Protein AF-A0A370WW74-F1 (afdb_monomer_lite)

Sequence (79 aa):
MLLDPGEINQQLQTHQDSELGDTLEALGTPYIEMQDDSEAALETAPAAGHAPLATIVTNGDLNTSYRIALGIALRQLLH

Foldseek 3Di:
DEDECDVVLVV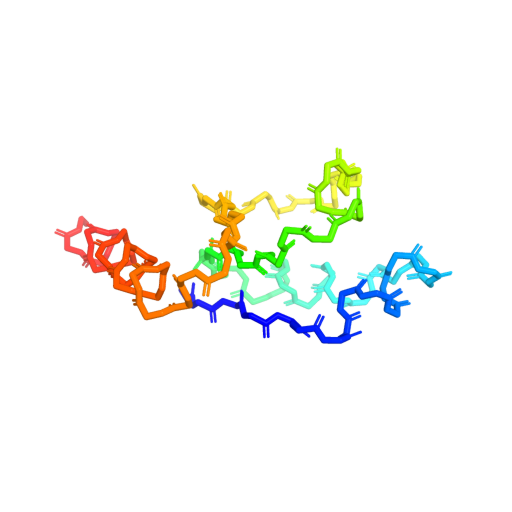CVVPVDVPVLVVCVVVVDAYEYEAEPDPSVPPPDPDSPDDHPYYHYDPPCPVVSVVVRVVVVVVVVVD

Organism: NCBI:txid1927960

pLDDT: mean 72.72, std 12.74, range [49.09, 91.44]

InterPro domains:
  IPR036441 Dehydroquinase, class II superfamily [G3DSA:3.40.50.9100] (1-79)

Secondary structure (DSSP, 8-state):
-EE--THHHHHHHHTT-HHHHHHHHHHT---EEEEESSGGGGS-----S---SEEEEE-S-HHHHHHHHHHHHHHHHT-

Structure (mmCIF, N/CA/C/O backbone):
data_AF-A0A370WW74-F1
#
_entry.id   AF-A0A370WW74-F1
#
loop_
_atom_site.group_PDB
_atom_site.id
_atom_site.type_symbol
_atom_site.label_atom_id
_atom_site.label_alt_id
_atom_site.label_comp_id
_atom_site.label_asym_id
_atom_site.label_entity_id
_atom_site.label_seq_id
_atom_site.pdbx_PDB_ins_code
_atom_site.Cartn_x
_atom_site.Cartn_y
_atom_site.Cartn_z
_atom_site.occupancy
_atom_site.B_iso_or_equiv
_atom_site.auth_seq_id
_atom_site.auth_comp_id
_atom_site.auth_asym_id
_atom_site.auth_atom_id
_atom_site.pdbx_PDB_model_num
ATOM 1 N N . MET A 1 1 ? -5.114 -0.977 2.848 1.00 80.19 1 MET A N 1
ATOM 2 C CA . MET A 1 1 ? -4.796 0.244 2.067 1.00 80.19 1 MET A CA 1
ATOM 3 C C . MET A 1 1 ? -3.577 -0.028 1.188 1.00 80.19 1 MET A C 1
ATOM 5 O O . MET A 1 1 ? -2.788 -0.888 1.556 1.00 80.19 1 MET A O 1
ATOM 9 N N . LEU A 1 2 ? -3.441 0.633 0.035 1.00 76.31 2 LEU A N 1
ATOM 10 C CA . LEU A 1 2 ? -2.226 0.576 -0.788 1.00 76.31 2 LEU A CA 1
ATOM 11 C C . LEU A 1 2 ? -1.509 1.924 -0.701 1.00 76.31 2 LEU A C 1
ATOM 13 O O . LEU A 1 2 ? -2.157 2.951 -0.897 1.00 76.31 2 LEU A O 1
ATOM 17 N N . LEU A 1 3 ? -0.216 1.903 -0.389 1.00 77.25 3 LEU 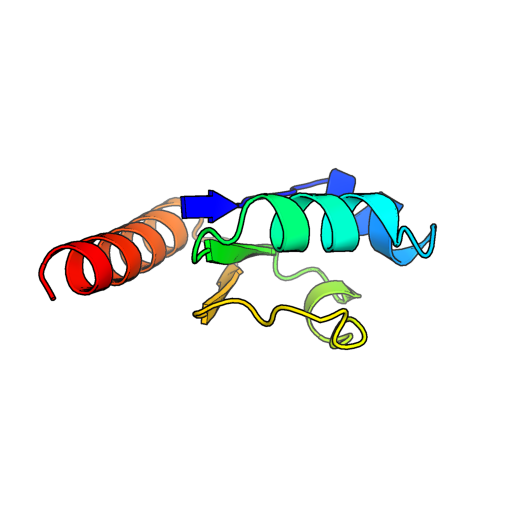A N 1
ATOM 18 C CA . LEU A 1 3 ? 0.632 3.086 -0.286 1.00 77.25 3 LEU A CA 1
ATOM 19 C C . LEU A 1 3 ? 1.751 2.991 -1.323 1.00 77.25 3 LEU A C 1
ATOM 21 O O . LEU A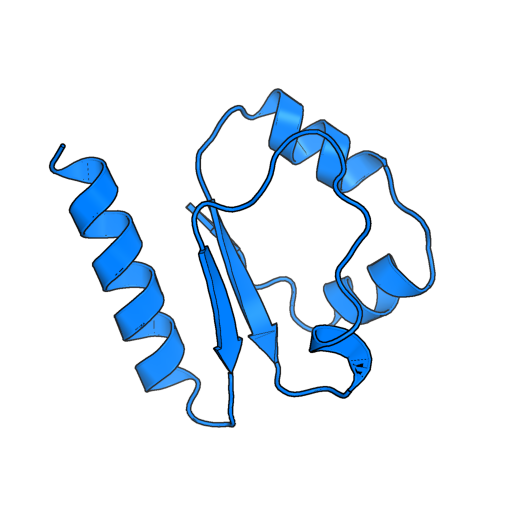 1 3 ? 2.577 2.085 -1.255 1.00 77.25 3 LEU A O 1
ATOM 25 N N . ASP A 1 4 ? 1.756 3.935 -2.261 1.00 76.38 4 ASP A N 1
ATOM 26 C CA . ASP A 1 4 ? 2.870 4.187 -3.177 1.00 76.38 4 ASP A CA 1
ATOM 27 C C . ASP A 1 4 ? 3.419 5.593 -2.879 1.00 76.38 4 ASP A C 1
ATOM 29 O O . ASP A 1 4 ? 2.852 6.589 -3.341 1.00 76.38 4 ASP A O 1
ATOM 33 N N . PRO A 1 5 ? 4.448 5.703 -2.022 1.00 64.75 5 PRO A N 1
ATOM 34 C CA . PRO A 1 5 ? 5.044 6.982 -1.658 1.00 64.75 5 PRO A CA 1
ATOM 35 C C . PRO A 1 5 ? 5.822 7.642 -2.810 1.00 64.75 5 PRO A C 1
ATOM 37 O O . PRO A 1 5 ? 6.107 8.837 -2.720 1.00 64.75 5 PRO A O 1
ATOM 40 N N . GLY A 1 6 ? 6.160 6.924 -3.890 1.00 71.19 6 GLY A N 1
ATOM 41 C CA . GLY A 1 6 ? 6.941 7.465 -5.007 1.00 71.19 6 GLY A CA 1
ATOM 42 C C . GLY A 1 6 ? 8.191 8.232 -4.547 1.00 71.19 6 GLY A C 1
ATOM 43 O O . GLY A 1 6 ? 8.972 7.751 -3.726 1.00 71.19 6 GLY A O 1
ATOM 44 N N . GLU A 1 7 ? 8.350 9.469 -5.029 1.00 62.97 7 GLU A N 1
ATOM 45 C CA . GLU A 1 7 ? 9.467 10.367 -4.679 1.00 62.97 7 GLU A CA 1
ATOM 46 C C . GLU A 1 7 ? 9.510 10.768 -3.195 1.00 62.97 7 GLU A C 1
ATOM 48 O O . GLU A 1 7 ? 10.569 11.132 -2.682 1.00 62.97 7 GLU A O 1
ATOM 53 N N . ILE A 1 8 ? 8.382 10.679 -2.479 1.00 64.12 8 ILE A N 1
ATOM 54 C CA . ILE A 1 8 ? 8.330 10.977 -1.043 1.00 64.12 8 ILE A CA 1
ATOM 55 C C . ILE A 1 8 ? 9.200 9.963 -0.287 1.00 64.12 8 ILE A C 1
ATOM 57 O O . ILE A 1 8 ? 9.862 10.339 0.672 1.00 64.12 8 ILE A O 1
ATOM 61 N N . ASN A 1 9 ? 9.319 8.717 -0.765 1.00 64.25 9 ASN A N 1
ATOM 62 C CA . ASN A 1 9 ? 10.175 7.708 -0.133 1.00 64.25 9 ASN A CA 1
ATOM 63 C C . ASN A 1 9 ? 11.657 8.123 -0.106 1.00 64.25 9 ASN A C 1
ATOM 65 O O . ASN A 1 9 ? 12.331 7.976 0.908 1.00 64.25 9 ASN A O 1
ATOM 69 N N . GLN A 1 10 ? 12.157 8.728 -1.188 1.00 60.16 10 GLN A N 1
ATOM 70 C CA . GLN A 1 10 ? 13.542 9.215 -1.251 1.00 60.16 10 GLN A CA 1
ATOM 71 C C . GLN A 1 10 ? 13.783 10.384 -0.276 1.00 60.16 10 GLN A C 1
ATOM 73 O O . GLN A 1 10 ? 14.860 10.520 0.312 1.00 60.16 10 GLN A O 1
ATOM 78 N N . GLN A 1 11 ? 12.764 11.220 -0.061 1.00 57.59 11 GLN A N 1
ATOM 79 C CA . GLN A 1 11 ? 12.816 12.322 0.904 1.00 57.59 11 GLN A CA 1
ATOM 80 C C . GLN A 1 11 ? 12.713 11.830 2.358 1.00 57.59 11 GLN A C 1
ATOM 82 O O . GLN A 1 11 ? 13.363 12.398 3.233 1.00 57.59 11 GLN A O 1
ATOM 87 N N . LEU A 1 12 ? 11.979 10.740 2.599 1.00 58.62 12 LEU A N 1
ATOM 88 C CA . LEU A 1 12 ? 11.819 10.082 3.906 1.00 58.62 12 LEU A CA 1
ATOM 89 C C . LEU A 1 12 ? 13.011 9.217 4.321 1.00 58.62 12 LEU A C 1
ATOM 91 O O . LEU A 1 12 ? 13.211 8.944 5.498 1.00 58.62 12 LEU A O 1
ATOM 95 N N . GLN A 1 13 ? 13.823 8.760 3.375 1.00 56.72 13 GLN A N 1
ATOM 96 C CA . GLN A 1 13 ? 15.089 8.109 3.714 1.00 56.72 13 GLN A CA 1
ATOM 97 C C . GLN A 1 13 ? 16.153 9.127 4.136 1.00 56.72 13 GLN A C 1
ATOM 99 O O . GLN A 1 13 ? 17.027 8.825 4.947 1.00 56.72 13 GLN A O 1
ATOM 104 N N . THR A 1 14 ? 16.068 10.352 3.609 1.00 55.34 14 THR A N 1
ATOM 105 C CA . THR A 1 14 ? 16.982 11.453 3.948 1.00 55.34 14 THR A CA 1
ATOM 106 C C . THR A 1 14 ? 16.552 12.233 5.190 1.00 55.34 14 THR A C 1
ATOM 108 O O . THR A 1 14 ? 17.410 12.768 5.894 1.00 55.34 14 THR A O 1
ATOM 111 N N . HIS A 1 15 ? 15.257 12.256 5.499 1.00 51.03 15 HIS A N 1
ATOM 112 C CA . HIS A 1 15 ? 14.696 12.830 6.718 1.00 51.03 15 HIS A CA 1
ATOM 113 C C . HIS A 1 15 ? 14.097 11.691 7.537 1.00 51.03 15 HIS A C 1
ATOM 115 O O . HIS A 1 15 ? 13.118 11.101 7.111 1.00 51.03 15 HIS A O 1
ATOM 121 N N . GLN A 1 16 ? 14.699 11.351 8.685 1.00 54.78 16 GLN A N 1
ATOM 122 C CA . GLN A 1 16 ? 14.165 10.360 9.632 1.00 54.78 16 GLN A CA 1
ATOM 123 C C . GLN A 1 16 ? 12.786 10.804 10.148 1.00 54.78 16 GLN A C 1
ATOM 125 O O . GLN A 1 16 ? 12.671 11.339 11.250 1.00 54.78 16 GLN A O 1
ATOM 130 N N . ASP A 1 17 ? 11.743 10.623 9.350 1.00 55.00 17 ASP A N 1
ATOM 131 C CA . ASP A 1 17 ? 10.431 11.171 9.650 1.00 55.00 17 ASP A CA 1
ATOM 132 C C . ASP A 1 17 ? 9.581 10.142 10.379 1.00 55.00 17 ASP A C 1
ATOM 134 O O . ASP A 1 17 ? 8.867 9.318 9.804 1.00 55.00 17 ASP A O 1
ATOM 138 N N . SER A 1 18 ? 9.655 10.259 11.704 1.00 59.44 18 SER A N 1
ATOM 139 C CA . SER A 1 18 ? 8.731 9.652 12.658 1.00 59.44 18 SER A CA 1
ATOM 140 C C . SER A 1 18 ? 7.270 10.010 12.334 1.00 59.44 18 SER A C 1
ATOM 142 O O . SER A 1 18 ? 6.398 9.183 12.549 1.00 59.44 18 SER A O 1
ATOM 144 N N . GLU A 1 19 ? 6.979 11.172 11.723 1.00 67.12 19 GLU A N 1
ATOM 145 C CA . GLU A 1 19 ? 5.601 11.662 11.527 1.00 67.12 19 GLU A CA 1
ATOM 146 C C . GLU A 1 19 ? 4.720 10.791 10.615 1.00 67.12 19 GLU A C 1
ATOM 148 O O . GLU A 1 19 ? 3.529 10.621 10.897 1.00 67.12 19 GLU A O 1
ATOM 153 N N . LEU A 1 20 ? 5.255 10.221 9.527 1.00 69.44 20 LEU A N 1
ATOM 154 C CA . LEU A 1 20 ? 4.462 9.315 8.684 1.00 69.44 20 LEU A CA 1
ATOM 155 C C . LEU A 1 20 ? 4.260 7.962 9.358 1.00 69.44 20 LEU A C 1
ATOM 157 O O . LEU A 1 20 ? 3.156 7.424 9.292 1.00 69.44 20 LEU A O 1
ATOM 161 N N . GLY A 1 21 ? 5.289 7.446 10.034 1.00 69.56 21 GLY A N 1
ATOM 162 C CA . GLY A 1 21 ? 5.169 6.245 10.857 1.00 69.56 21 GLY A CA 1
ATOM 163 C C . GLY A 1 21 ? 4.098 6.419 11.934 1.00 69.56 21 GLY A C 1
ATOM 164 O O . GLY A 1 21 ? 3.170 5.619 12.009 1.00 69.56 21 GLY A O 1
ATOM 165 N N . ASP A 1 22 ? 4.155 7.529 12.669 1.00 72.38 22 ASP A N 1
ATOM 166 C CA . ASP A 1 22 ? 3.215 7.884 13.735 1.00 72.38 22 ASP A CA 1
ATOM 167 C C . ASP A 1 22 ? 1.787 8.077 13.193 1.00 72.38 22 ASP A C 1
ATOM 169 O O . ASP A 1 22 ? 0.809 7.681 13.829 1.00 72.38 22 ASP A O 1
ATOM 173 N N . THR A 1 23 ? 1.636 8.640 11.989 1.00 76.50 23 THR A N 1
ATOM 174 C CA . THR A 1 23 ? 0.322 8.801 11.345 1.00 76.50 23 THR A CA 1
ATOM 175 C C . THR A 1 23 ? -0.255 7.464 10.884 1.00 76.50 23 THR A C 1
ATOM 177 O O . THR A 1 23 ? -1.450 7.214 11.056 1.00 76.50 23 THR A O 1
ATOM 180 N N . LEU A 1 24 ? 0.571 6.589 10.303 1.00 73.94 24 LEU A N 1
ATOM 181 C CA . LEU A 1 24 ? 0.154 5.245 9.895 1.00 73.94 24 LEU A CA 1
ATOM 182 C C . LEU A 1 24 ? -0.195 4.379 11.110 1.00 73.94 24 LEU A C 1
ATOM 184 O O . LEU A 1 24 ? -1.184 3.645 11.071 1.00 73.94 24 LEU A O 1
ATOM 188 N N . GLU A 1 25 ? 0.555 4.523 12.201 1.00 74.50 25 GLU A N 1
ATOM 189 C CA . GLU A 1 25 ? 0.258 3.892 13.484 1.00 74.50 25 GLU A CA 1
ATOM 190 C C . GLU A 1 25 ? -1.066 4.411 14.065 1.00 74.50 25 GLU A C 1
ATOM 192 O O . GLU A 1 25 ? -1.933 3.613 14.425 1.00 74.50 25 GLU A O 1
ATOM 197 N N . ALA A 1 26 ? -1.289 5.729 14.067 1.00 78.75 26 ALA A N 1
ATOM 198 C CA . ALA A 1 26 ? -2.539 6.332 14.535 1.00 78.75 26 ALA A CA 1
ATOM 199 C C . ALA A 1 26 ? -3.760 5.937 13.683 1.00 78.75 26 ALA A C 1
ATOM 201 O O . ALA A 1 26 ? -4.872 5.827 14.204 1.00 78.75 26 ALA A O 1
ATOM 202 N N 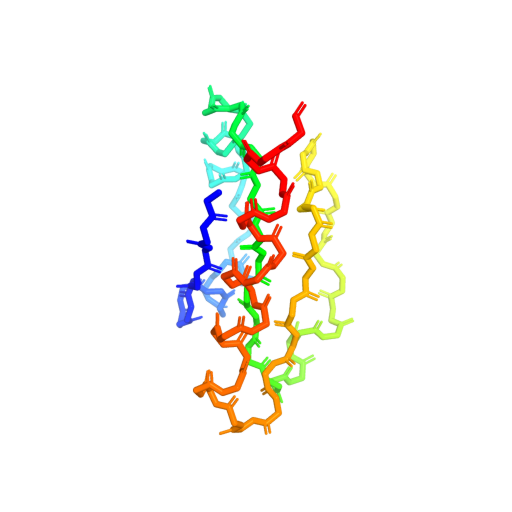. LEU A 1 27 ? -3.571 5.705 12.380 1.00 81.38 27 LEU A N 1
ATOM 203 C CA . LEU A 1 27 ? -4.616 5.206 11.483 1.00 81.38 27 LEU A CA 1
ATOM 204 C C . LEU A 1 27 ? -4.987 3.745 11.768 1.00 81.38 27 LEU A C 1
ATOM 206 O O . LEU A 1 27 ? -6.085 3.327 11.388 1.00 81.38 27 LEU A O 1
ATOM 210 N N . GLY A 1 28 ? -4.083 2.960 12.371 1.00 77.62 28 GLY A N 1
ATOM 211 C CA . GLY A 1 28 ? -4.290 1.548 12.718 1.00 77.62 28 GLY A CA 1
ATOM 212 C C . GLY A 1 28 ? -4.749 0.679 11.544 1.00 77.62 28 GLY A C 1
ATOM 213 O O . GLY A 1 28 ? -5.395 -0.352 11.736 1.00 77.62 28 GLY A O 1
ATOM 214 N N . THR A 1 29 ? -4.500 1.133 10.313 1.00 81.75 29 THR A N 1
ATOM 215 C CA . THR A 1 29 ? -5.062 0.535 9.106 1.00 81.75 29 THR A CA 1
ATOM 216 C C . THR A 1 29 ? -4.002 -0.330 8.437 1.00 81.75 29 THR A C 1
ATOM 218 O O . THR A 1 29 ? -2.945 0.186 8.069 1.00 81.75 29 THR A O 1
ATOM 221 N N . PRO A 1 30 ? -4.278 -1.622 8.192 1.00 83.69 30 PRO A N 1
ATOM 222 C CA . PRO A 1 30 ? -3.332 -2.484 7.507 1.00 83.69 30 PRO A CA 1
ATOM 223 C C . PRO A 1 30 ? -3.046 -1.968 6.095 1.00 83.69 30 PRO A C 1
ATOM 225 O O . PRO A 1 30 ? -3.962 -1.659 5.313 1.00 83.69 30 PRO A O 1
ATOM 228 N N . TYR A 1 31 ? -1.766 -1.914 5.744 1.00 83.62 31 TYR A N 1
ATOM 229 C CA . TYR A 1 31 ? -1.319 -1.381 4.467 1.00 83.62 31 TYR A CA 1
ATOM 230 C C . TYR A 1 31 ? -0.314 -2.290 3.764 1.00 83.62 31 TYR A C 1
ATOM 232 O O . TYR A 1 31 ? 0.340 -3.131 4.378 1.00 83.62 31 TYR A O 1
ATOM 240 N N . ILE A 1 32 ? -0.248 -2.128 2.447 1.00 85.88 32 ILE A N 1
ATOM 241 C CA . ILE A 1 32 ? 0.771 -2.707 1.577 1.00 85.88 32 ILE A CA 1
ATOM 242 C C . ILE A 1 32 ? 1.610 -1.547 1.076 1.00 85.88 32 ILE A C 1
ATOM 244 O O . ILE A 1 32 ? 1.058 -0.543 0.617 1.00 85.88 32 ILE A O 1
ATOM 248 N N . GLU A 1 33 ? 2.918 -1.697 1.180 1.00 84.31 33 GLU A N 1
ATOM 249 C CA . GLU A 1 33 ? 3.885 -0.712 0.729 1.00 84.31 33 GLU A CA 1
ATOM 250 C C . GLU A 1 33 ? 4.381 -1.075 -0.671 1.00 84.31 33 GLU A C 1
ATOM 252 O O . GLU A 1 33 ? 4.704 -2.234 -0.944 1.00 84.31 33 GLU A O 1
ATOM 257 N N . MET A 1 34 ? 4.436 -0.088 -1.560 1.00 84.00 34 MET A N 1
ATOM 258 C CA . MET A 1 34 ? 5.096 -0.195 -2.854 1.00 84.00 34 MET A CA 1
ATOM 259 C C . MET A 1 34 ? 6.383 0.616 -2.856 1.00 84.00 34 MET A C 1
ATOM 261 O O . MET A 1 34 ? 6.406 1.768 -2.438 1.00 84.00 34 MET A O 1
ATOM 265 N N . GLN A 1 35 ? 7.447 0.006 -3.353 1.00 80.50 35 GLN A N 1
ATOM 266 C CA . GLN A 1 35 ? 8.742 0.640 -3.541 1.00 80.50 35 GLN A CA 1
ATOM 267 C C . GLN A 1 35 ? 9.155 0.445 -4.999 1.00 80.50 35 GLN A C 1
ATOM 269 O O . GLN A 1 35 ? 8.833 -0.578 -5.605 1.00 80.50 35 GLN A O 1
ATOM 274 N N . ASP A 1 36 ? 9.821 1.431 -5.585 1.00 74.56 36 ASP A N 1
ATOM 275 C CA . ASP A 1 36 ? 10.477 1.262 -6.884 1.00 74.56 36 ASP A CA 1
ATOM 276 C C . ASP A 1 36 ? 11.813 0.526 -6.689 1.00 74.56 36 ASP A C 1
ATOM 278 O O . ASP A 1 36 ? 12.373 0.582 -5.595 1.00 74.56 36 ASP A O 1
ATOM 282 N N . ASP A 1 37 ? 12.332 -0.148 -7.717 1.00 67.50 37 ASP A N 1
ATOM 283 C CA . ASP A 1 37 ? 13.620 -0.876 -7.703 1.00 67.50 37 ASP A CA 1
ATOM 284 C C . ASP A 1 37 ? 14.836 0.077 -7.722 1.00 67.50 37 ASP A C 1
ATOM 286 O O . ASP A 1 37 ? 15.828 -0.103 -8.427 1.00 67.50 37 ASP A O 1
ATOM 290 N N . SER A 1 38 ? 14.733 1.158 -6.957 1.00 59.41 38 SER A N 1
ATOM 291 C CA . SER A 1 38 ? 15.834 2.046 -6.617 1.00 59.41 38 SER A CA 1
ATOM 292 C C . SER A 1 38 ? 16.710 1.341 -5.579 1.00 59.41 38 SER A C 1
ATOM 294 O O . SER A 1 38 ? 16.180 0.666 -4.701 1.00 59.41 38 SER A O 1
ATOM 296 N N . GLU A 1 39 ? 18.037 1.534 -5.591 1.00 54.78 39 GLU A N 1
ATOM 297 C CA . GLU A 1 39 ? 18.953 0.928 -4.591 1.00 54.78 39 GLU A CA 1
ATOM 298 C C . GLU A 1 39 ? 18.541 1.219 -3.126 1.00 54.78 39 GLU A C 1
ATOM 300 O O . GLU A 1 39 ? 18.843 0.451 -2.216 1.00 54.78 39 GLU A O 1
ATOM 305 N N . ALA A 1 40 ? 17.757 2.280 -2.934 1.00 54.97 40 ALA A N 1
ATOM 306 C CA . ALA A 1 40 ? 17.019 2.660 -1.734 1.00 54.97 40 ALA A CA 1
ATOM 307 C C . ALA A 1 40 ? 16.020 1.612 -1.186 1.00 54.97 40 ALA A C 1
ATOM 309 O O . ALA A 1 40 ? 15.783 1.586 0.018 1.00 54.97 40 ALA A O 1
ATOM 310 N N . ALA A 1 41 ? 15.408 0.767 -2.021 1.00 55.69 41 ALA A N 1
ATOM 311 C CA . ALA A 1 41 ? 14.385 -0.207 -1.612 1.00 55.69 41 ALA A CA 1
ATOM 312 C C . ALA A 1 41 ? 14.956 -1.411 -0.841 1.00 55.69 41 ALA A C 1
ATOM 314 O O . ALA A 1 41 ? 14.231 -2.137 -0.162 1.00 55.69 41 ALA A O 1
ATOM 315 N N . LEU A 1 42 ? 16.271 -1.631 -0.935 1.00 51.59 42 LEU A N 1
ATOM 316 C CA . LEU A 1 42 ? 16.976 -2.697 -0.220 1.00 51.59 42 LEU A CA 1
ATOM 317 C C . LEU A 1 42 ? 17.479 -2.257 1.159 1.00 51.59 42 LEU A C 1
ATOM 319 O O . LEU A 1 42 ? 17.824 -3.112 1.980 1.00 51.59 42 LEU A O 1
ATOM 323 N N . GLU A 1 43 ? 17.495 -0.952 1.443 1.00 54.31 43 GLU A N 1
ATOM 324 C CA . GLU A 1 43 ? 17.705 -0.463 2.799 1.00 54.31 43 GLU A CA 1
ATOM 325 C C . GLU A 1 43 ? 16.398 -0.641 3.571 1.00 54.31 43 GLU A C 1
ATOM 327 O O . GLU A 1 43 ? 15.484 0.176 3.504 1.00 54.31 43 GLU A O 1
ATOM 332 N N . THR A 1 44 ? 16.290 -1.767 4.282 1.00 54.44 44 THR A N 1
ATOM 333 C CA . THR A 1 44 ? 15.201 -2.037 5.227 1.00 54.44 44 THR A CA 1
ATOM 334 C C . THR A 1 44 ? 15.021 -0.832 6.141 1.00 54.44 44 THR A C 1
ATOM 336 O O . THR A 1 44 ? 15.841 -0.612 7.037 1.00 54.44 44 THR A O 1
ATOM 339 N N . ALA A 1 45 ? 13.955 -0.062 5.909 1.00 54.69 45 ALA A N 1
ATOM 340 C CA . ALA A 1 45 ? 13.587 1.041 6.775 1.00 54.69 45 ALA A CA 1
ATOM 341 C C . ALA A 1 45 ? 13.487 0.515 8.218 1.00 54.69 45 ALA A C 1
ATOM 343 O O . ALA A 1 45 ? 12.946 -0.578 8.441 1.00 54.69 45 ALA A O 1
ATOM 344 N N . PRO A 1 46 ? 14.045 1.237 9.206 1.00 49.09 46 PRO A N 1
ATOM 345 C CA . PRO A 1 46 ? 13.966 0.822 10.594 1.00 49.09 46 PRO A CA 1
ATOM 346 C C . PRO A 1 46 ? 12.493 0.684 10.967 1.00 49.09 46 PRO A C 1
ATOM 348 O O . PRO A 1 46 ? 11.696 1.579 10.702 1.00 49.09 46 PRO A O 1
ATOM 351 N N . ALA A 1 47 ? 12.145 -0.467 11.542 1.00 50.53 47 ALA A N 1
ATOM 352 C CA . ALA A 1 47 ? 10.791 -0.823 11.935 1.00 50.53 47 ALA A CA 1
ATOM 353 C C . ALA A 1 47 ? 10.230 0.187 12.952 1.00 50.53 47 ALA A C 1
ATOM 355 O O . ALA A 1 47 ? 10.327 -0.008 14.163 1.00 50.53 47 ALA A O 1
ATOM 356 N N . ALA A 1 48 ? 9.649 1.276 12.460 1.00 52.25 48 ALA A N 1
ATOM 357 C CA . ALA A 1 48 ? 8.789 2.142 13.240 1.00 52.25 48 ALA A CA 1
ATOM 358 C C . ALA A 1 48 ? 7.469 1.394 13.422 1.00 52.25 48 ALA A C 1
ATOM 360 O O . ALA A 1 48 ? 6.767 1.217 12.437 1.00 52.25 48 ALA A O 1
ATOM 361 N N . GLY A 1 49 ? 7.212 0.890 14.639 1.00 56.38 49 GLY A N 1
ATOM 362 C CA . GLY A 1 49 ? 5.920 0.504 15.250 1.00 56.38 49 GLY A CA 1
ATOM 363 C C . GLY A 1 49 ? 4.948 -0.437 14.513 1.00 56.38 49 GLY A C 1
ATOM 364 O O . GLY A 1 49 ? 4.372 -1.340 15.123 1.00 56.38 49 GLY A O 1
ATOM 365 N N . HIS A 1 50 ? 4.748 -0.252 13.214 1.00 64.31 50 HIS A N 1
ATOM 366 C CA . HIS A 1 50 ? 3.721 -0.861 12.395 1.00 64.31 50 HIS A CA 1
ATOM 367 C C . HIS A 1 50 ? 4.309 -1.335 11.062 1.00 64.31 50 HIS A C 1
ATOM 369 O O . HIS A 1 50 ? 4.472 -0.572 10.116 1.00 64.31 50 HIS A O 1
ATOM 375 N N . ALA A 1 51 ? 4.646 -2.623 10.994 1.00 73.69 51 ALA A N 1
ATOM 376 C CA . ALA A 1 51 ? 5.160 -3.222 9.771 1.00 73.69 51 ALA A CA 1
ATOM 377 C C . ALA A 1 51 ? 4.049 -3.348 8.707 1.00 73.69 51 ALA A C 1
ATOM 379 O O . ALA A 1 51 ? 2.914 -3.704 9.052 1.00 73.69 51 ALA A O 1
ATOM 380 N N . PRO A 1 52 ? 4.359 -3.122 7.418 1.00 78.88 52 PRO A N 1
ATOM 381 C CA . PRO A 1 52 ? 3.413 -3.373 6.338 1.00 78.88 52 PRO A CA 1
ATOM 382 C C . PRO A 1 52 ? 3.003 -4.850 6.299 1.00 78.88 52 PRO A C 1
ATOM 384 O O . PRO A 1 52 ? 3.772 -5.745 6.651 1.00 78.88 52 PRO A O 1
ATOM 387 N N . LEU A 1 53 ? 1.802 -5.126 5.784 1.00 82.94 53 LEU A N 1
ATOM 388 C CA . LEU A 1 53 ? 1.357 -6.498 5.506 1.00 82.94 53 LEU A CA 1
ATOM 389 C C . LEU A 1 53 ? 2.217 -7.178 4.436 1.00 82.94 53 LEU A C 1
ATOM 391 O O . LEU A 1 53 ? 2.370 -8.399 4.433 1.00 82.94 53 LEU A O 1
ATOM 395 N N . ALA A 1 54 ? 2.704 -6.382 3.489 1.00 84.06 54 ALA A N 1
ATOM 396 C CA . ALA 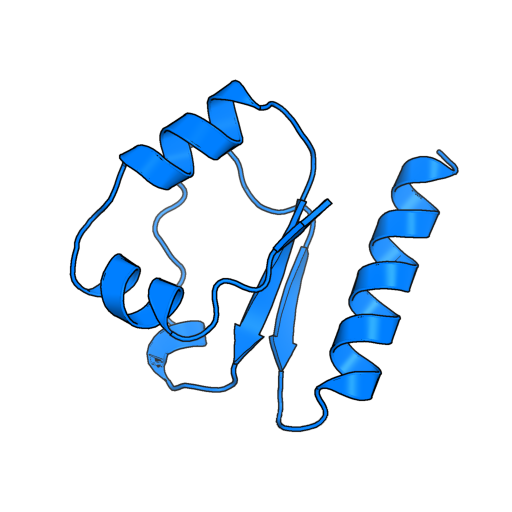A 1 54 ? 3.621 -6.782 2.441 1.00 84.06 54 ALA A CA 1
ATOM 397 C C . ALA A 1 54 ? 4.319 -5.537 1.886 1.00 84.06 54 ALA A C 1
ATOM 399 O O . ALA A 1 54 ? 3.693 -4.481 1.767 1.00 84.06 54 ALA A O 1
ATOM 400 N N . THR A 1 55 ? 5.574 -5.703 1.482 1.00 83.56 55 THR A N 1
ATOM 401 C CA . THR A 1 55 ? 6.319 -4.720 0.692 1.00 83.56 55 THR A CA 1
ATOM 402 C C . THR A 1 55 ? 6.512 -5.291 -0.709 1.00 83.56 55 THR A C 1
ATOM 404 O O . THR A 1 55 ? 6.944 -6.436 -0.864 1.00 83.56 55 THR A O 1
ATOM 407 N N . ILE A 1 56 ? 6.147 -4.524 -1.732 1.00 84.25 56 ILE A N 1
ATOM 408 C CA . ILE A 1 56 ? 6.289 -4.892 -3.142 1.00 84.25 56 ILE A CA 1
ATOM 409 C C . ILE A 1 56 ? 7.340 -3.981 -3.759 1.00 84.25 56 ILE A C 1
ATOM 411 O O . ILE A 1 56 ? 7.124 -2.777 -3.863 1.00 84.25 56 ILE A O 1
ATOM 415 N N . VAL A 1 57 ? 8.451 -4.570 -4.196 1.00 83.06 57 VAL A N 1
ATOM 416 C CA . VAL A 1 57 ? 9.486 -3.869 -4.962 1.00 83.06 57 VAL A CA 1
ATOM 417 C C . VAL A 1 57 ? 9.160 -3.986 -6.448 1.00 83.06 57 VAL A C 1
ATOM 419 O O . VAL A 1 57 ? 8.948 -5.083 -6.975 1.00 83.06 57 VAL A O 1
ATOM 422 N N . THR A 1 58 ? 9.062 -2.846 -7.117 1.00 81.06 58 THR A N 1
ATOM 423 C CA . THR A 1 58 ? 8.573 -2.727 -8.486 1.00 81.06 58 THR A CA 1
ATOM 424 C C . THR A 1 58 ? 9.744 -2.773 -9.455 1.00 81.06 58 THR A C 1
ATOM 426 O O . THR A 1 58 ? 10.427 -1.784 -9.651 1.00 81.06 58 THR A O 1
ATOM 429 N N . ASN A 1 59 ? 9.942 -3.904 -10.128 1.00 76.88 59 ASN A N 1
ATOM 430 C CA . ASN A 1 59 ? 10.973 -4.048 -11.162 1.00 76.88 59 ASN A CA 1
ATOM 431 C C . ASN A 1 59 ? 10.470 -3.527 -12.526 1.00 76.88 59 ASN A C 1
ATOM 433 O O . ASN A 1 59 ? 10.258 -4.296 -13.466 1.00 76.88 59 ASN A O 1
ATOM 437 N N . GLY A 1 60 ? 10.139 -2.235 -12.601 1.00 75.31 60 GLY A N 1
ATOM 438 C CA . GLY A 1 60 ? 9.719 -1.542 -13.829 1.00 75.31 60 GLY A CA 1
ATOM 439 C C . GLY A 1 60 ? 8.331 -1.894 -14.399 1.00 75.31 60 GLY A C 1
ATOM 440 O O . GLY A 1 60 ? 7.780 -1.112 -15.174 1.00 75.31 60 GLY A O 1
ATOM 441 N N . ASP A 1 61 ? 7.715 -3.018 -14.014 1.00 84.00 61 ASP A N 1
ATOM 442 C CA . ASP A 1 61 ? 6.330 -3.360 -14.383 1.00 84.00 61 ASP A CA 1
ATOM 443 C C . ASP A 1 61 ? 5.330 -2.891 -13.319 1.00 84.00 61 ASP A C 1
ATOM 445 O O . ASP A 1 61 ? 4.799 -3.659 -12.509 1.00 84.00 61 ASP A O 1
ATOM 449 N N . LEU A 1 62 ? 5.057 -1.589 -13.357 1.00 82.06 62 LEU A N 1
ATOM 450 C CA . LEU A 1 62 ? 4.164 -0.923 -12.416 1.00 82.06 62 LEU A CA 1
ATOM 451 C C . LEU A 1 62 ? 2.744 -1.520 -12.445 1.00 82.06 62 LEU A C 1
ATOM 453 O O . LEU A 1 62 ? 2.131 -1.731 -11.400 1.00 82.06 62 LEU A O 1
ATOM 457 N N . ASN A 1 63 ? 2.221 -1.853 -13.631 1.00 86.00 63 ASN A N 1
ATOM 458 C CA . ASN A 1 63 ? 0.861 -2.380 -13.772 1.00 86.00 63 ASN A CA 1
ATOM 459 C C . ASN A 1 63 ? 0.709 -3.725 -13.053 1.00 86.00 63 ASN A C 1
ATOM 461 O O . ASN A 1 63 ? -0.239 -3.924 -12.286 1.00 86.00 63 ASN A O 1
ATOM 465 N N . THR A 1 64 ? 1.659 -4.634 -13.264 1.00 88.44 64 THR A N 1
ATOM 466 C CA . THR A 1 64 ? 1.646 -5.939 -12.604 1.00 88.44 64 THR A CA 1
ATOM 467 C C . THR A 1 64 ? 1.814 -5.798 -11.092 1.00 88.44 64 THR A C 1
ATOM 469 O O . THR A 1 64 ? 1.058 -6.431 -10.350 1.00 88.44 64 THR A O 1
ATOM 472 N N . SER A 1 65 ? 2.706 -4.923 -10.620 1.00 87.12 65 SER A N 1
ATOM 473 C CA . SER A 1 65 ? 2.893 -4.658 -9.186 1.00 87.12 65 SER A CA 1
ATOM 474 C C . SER A 1 65 ? 1.611 -4.174 -8.507 1.00 87.12 65 SER A C 1
ATOM 476 O O . SER A 1 65 ? 1.190 -4.751 -7.503 1.00 87.12 65 SER A O 1
ATOM 478 N N . TYR A 1 66 ? 0.909 -3.206 -9.106 1.00 87.75 66 TYR A N 1
ATOM 479 C CA . TYR A 1 66 ? -0.378 -2.726 -8.594 1.00 87.75 66 TYR A CA 1
ATOM 480 C C . TYR A 1 66 ? -1.442 -3.828 -8.551 1.00 87.75 66 TYR A C 1
ATOM 482 O O . TYR A 1 66 ? -2.215 -3.919 -7.593 1.00 87.75 66 TYR A O 1
ATOM 490 N N . ARG A 1 67 ? -1.487 -4.702 -9.564 1.00 91.44 67 ARG A N 1
ATOM 491 C CA . ARG A 1 67 ? -2.428 -5.834 -9.590 1.00 91.44 67 ARG A CA 1
ATOM 492 C C . ARG A 1 67 ? -2.145 -6.845 -8.482 1.00 91.44 67 ARG A C 1
ATOM 494 O O .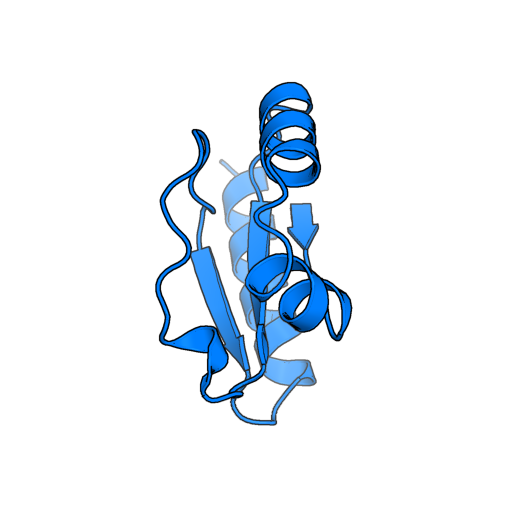 ARG A 1 67 ? -3.092 -7.357 -7.885 1.00 91.44 67 ARG A O 1
ATOM 501 N N . ILE A 1 68 ? -0.874 -7.123 -8.196 1.00 89.31 68 ILE A N 1
ATOM 502 C CA . ILE A 1 68 ? -0.468 -7.995 -7.085 1.00 89.31 68 ILE A CA 1
ATOM 503 C C . ILE A 1 68 ? -0.878 -7.361 -5.755 1.00 89.31 68 ILE A C 1
ATOM 505 O O . ILE A 1 68 ? -1.546 -8.012 -4.950 1.00 89.31 68 ILE A O 1
ATOM 509 N N . ALA A 1 69 ? -0.552 -6.082 -5.560 1.00 88.75 69 ALA A N 1
ATOM 510 C CA . ALA A 1 69 ? -0.871 -5.344 -4.345 1.00 88.75 69 ALA A CA 1
ATOM 511 C C . ALA A 1 69 ? -2.380 -5.331 -4.067 1.00 88.75 69 ALA A C 1
ATOM 513 O O . ALA A 1 69 ? -2.833 -5.676 -2.974 1.00 88.75 69 ALA A O 1
ATOM 514 N N . LEU A 1 70 ? -3.178 -5.028 -5.092 1.00 89.00 70 LEU A N 1
ATOM 515 C CA . LEU A 1 70 ? -4.632 -5.060 -5.000 1.00 89.00 70 LEU A CA 1
ATOM 516 C C . LEU A 1 70 ? -5.152 -6.472 -4.699 1.00 89.00 70 LEU A C 1
ATOM 518 O O . LEU A 1 70 ? -6.052 -6.633 -3.878 1.00 89.00 70 LEU A O 1
ATOM 522 N N . GLY A 1 71 ? -4.575 -7.503 -5.319 1.00 90.31 71 GLY A N 1
ATOM 523 C CA . GLY A 1 71 ? -4.933 -8.895 -5.052 1.00 90.31 71 GLY A CA 1
ATOM 524 C C . GLY A 1 71 ? -4.705 -9.303 -3.594 1.00 90.31 71 GLY A C 1
ATOM 525 O O . GLY A 1 71 ? -5.543 -9.993 -3.013 1.00 90.31 71 GLY A O 1
ATOM 526 N N . ILE A 1 72 ? -3.608 -8.851 -2.982 1.00 87.88 72 ILE A N 1
ATOM 527 C CA . ILE A 1 72 ? -3.317 -9.086 -1.562 1.00 87.88 72 ILE A CA 1
ATOM 528 C C . ILE A 1 72 ? -4.296 -8.297 -0.683 1.00 87.88 72 ILE A C 1
ATOM 530 O O . ILE A 1 72 ? -4.899 -8.878 0.218 1.00 87.88 72 ILE A O 1
ATOM 534 N N . ALA A 1 73 ? -4.519 -7.010 -0.972 1.00 87.50 73 ALA A N 1
ATOM 535 C CA . ALA A 1 73 ? -5.442 -6.171 -0.205 1.00 87.50 73 ALA A CA 1
ATOM 536 C C . ALA A 1 73 ? -6.875 -6.729 -0.209 1.00 87.50 73 ALA A C 1
ATOM 538 O O . ALA A 1 73 ? -7.529 -6.772 0.830 1.00 87.50 73 ALA A O 1
ATOM 539 N N . LEU A 1 74 ? -7.353 -7.206 -1.362 1.00 88.81 74 LEU A N 1
ATOM 540 C CA . LEU A 1 74 ? -8.679 -7.812 -1.482 1.00 88.81 74 LEU A CA 1
ATOM 541 C C . LEU A 1 74 ? -8.795 -9.107 -0.676 1.00 88.81 74 LEU A C 1
ATOM 543 O O . LEU A 1 74 ? -9.814 -9.321 -0.027 1.00 88.81 74 LEU A O 1
ATOM 547 N N . ARG A 1 75 ? -7.758 -9.955 -0.667 1.00 87.50 75 ARG A N 1
ATOM 548 C CA . ARG A 1 75 ? -7.753 -11.178 0.154 1.00 87.50 75 ARG A CA 1
ATOM 549 C C . ARG A 1 75 ? -7.841 -10.872 1.647 1.00 87.50 75 ARG A C 1
ATOM 551 O O . ARG A 1 75 ? -8.511 -11.607 2.356 1.00 87.50 75 ARG A O 1
ATOM 558 N N . GLN A 1 76 ? -7.209 -9.793 2.099 1.00 83.50 76 GLN A N 1
ATOM 559 C CA . GLN A 1 76 ? -7.251 -9.361 3.500 1.00 83.50 76 GLN A CA 1
ATOM 560 C C . GLN A 1 76 ? -8.621 -8.810 3.915 1.00 83.50 76 GLN A C 1
ATOM 562 O O . GLN A 1 76 ? -9.001 -8.946 5.067 1.00 83.50 76 GLN A O 1
ATOM 567 N N . LEU A 1 77 ? -9.376 -8.214 2.987 1.00 80.06 77 LEU A N 1
ATOM 568 C CA . LEU A 1 77 ? -10.738 -7.719 3.247 1.00 80.06 77 LEU A CA 1
ATOM 569 C C . LEU A 1 77 ? -11.808 -8.819 3.222 1.00 80.06 77 LEU A C 1
ATOM 571 O O . LEU A 1 77 ? -12.916 -8.611 3.706 1.00 80.06 77 LEU A O 1
ATOM 575 N N . LEU A 1 78 ? -11.504 -9.950 2.588 1.00 77.81 78 LEU A N 1
ATOM 576 C CA . LEU A 1 78 ? -12.394 -11.108 2.484 1.00 77.81 78 LEU A CA 1
ATOM 577 C C . LEU A 1 78 ? -12.246 -12.086 3.665 1.00 77.81 78 LEU A C 1
ATOM 579 O O . LEU A 1 78 ? -12.948 -13.096 3.691 1.00 77.81 78 LEU A O 1
ATOM 583 N N . HIS A 1 79 ? -11.336 -11.799 4.599 1.00 58.72 79 HIS A N 1
ATOM 584 C CA . HIS A 1 79 ? -11.117 -12.524 5.852 1.00 58.72 79 HIS A CA 1
ATOM 585 C C . HIS A 1 79 ? -11.785 -11.799 7.022 1.00 58.72 79 HIS A C 1
ATOM 587 O O . HIS A 1 79 ? -12.265 -12.515 7.931 1.00 58.72 79 HIS A O 1
#

Radius of gyration: 12.66 Å; chains: 1; bounding box: 31×25×30 Å